Protein AF-A0A3G4VPW4-F1 (afdb_monomer)

Radius of gyration: 18.22 Å; Cα contacts (8 Å, |Δi|>4): 113; chains: 1; bounding box: 51×28×40 Å

Solvent-accessible surface area (backbone atoms only — not comparable to full-atom values): 6670 Å² total; per-residue (Å²): 135,82,84,80,70,92,67,77,70,61,70,50,72,61,88,95,45,75,46,63,55,95,48,65,48,79,45,78,44,75,52,68,92,52,56,88,54,49,76,89,76,43,52,72,68,56,45,49,49,50,54,48,48,52,51,55,51,47,52,56,47,39,75,77,48,84,62,64,71,46,74,49,67,61,69,56,64,92,58,70,41,84,65,78,55,38,49,34,37,35,42,29,62,56,76,75,73,79,79,75,79,79,84,127

Sequence (104 aa):
MLSAGNRPARHHTTGLLTHAEGTGSHEVVIEPPAHDWDLADGDDTAVQAVLRAYRARSLALRTRRPGLVLPFRNHGAAAGTSLPHPHSQIAVPHRAAPPAPAAR

pLDDT: mean 83.64, std 16.86, range [33.69, 98.25]

Mean predicted aligned error: 8.41 Å

Nearest PDB structures (foldseek):
  1hxq-assembly1_B  TM=8.791E-01  e=3.571E-04  Escherichia coli
  1guq-assembly1_B  TM=8.855E-01  e=7.653E-04  Escherichia coli
  1hxp-assembly1_A  TM=8.447E-01  e=3.514E-03  Escherichia coli
  7p8p-assembly2_B  TM=6.616E-01  e=1.588E-01  Homo sapiens
  2fhi-assembly1_A-2  TM=5.205E-01  e=7.894E-02  Homo sapiens

Foldseek 3Di:
DDDPDPDAWDWDDDPPDIDTPFDWDKDKAQADPDLQDDCVNDDPVSVVVSVVVLVVVQVVRCVVPPADKDKAFQDDVVSVDPRSGGIIMIITTRDHDPPDPPDD

Secondary structure (DSSP, 8-state):
------PPPPEEEETTEEEE---EEEEEEE--S-TT--TTT--HHHHHHHHHHHHHHHHHHHHHS-S--EEE---SGGGT----S-EEEEEEE--PPPPPPPP-

Structure (mmCIF, N/CA/C/O backbone):
data_AF-A0A3G4VPW4-F1
#
_entry.id   AF-A0A3G4VPW4-F1
#
loop_
_atom_site.group_PDB
_atom_site.id
_atom_site.type_symbol
_atom_site.label_atom_id
_atom_site.label_alt_id
_atom_site.label_comp_id
_atom_site.label_asym_id
_atom_site.label_entity_id
_atom_site.label_seq_id
_atom_site.pdbx_PDB_ins_code
_atom_site.Cartn_x
_atom_site.Cartn_y
_atom_site.Cartn_z
_atom_site.occupancy
_atom_site.B_iso_or_equiv
_atom_site.auth_seq_id
_atom_site.auth_comp_id
_atom_site.auth_asym_id
_atom_site.auth_atom_id
_atom_site.pdbx_PDB_model_num
ATOM 1 N N . MET A 1 1 ? 8.349 10.497 22.672 1.00 33.69 1 MET A N 1
ATOM 2 C CA . MET A 1 1 ? 7.978 11.252 21.457 1.00 33.69 1 MET A CA 1
ATOM 3 C C . MET A 1 1 ? 6.502 10.967 21.175 1.00 33.69 1 MET A C 1
ATOM 5 O O . MET A 1 1 ? 6.168 9.838 20.855 1.00 33.69 1 MET A O 1
ATOM 9 N N . LEU A 1 2 ? 5.650 11.943 21.515 1.00 35.47 2 LEU A N 1
ATOM 10 C CA . LEU A 1 2 ? 4.177 12.048 21.422 1.00 35.47 2 LEU A CA 1
ATOM 11 C C . LEU A 1 2 ? 3.352 10.752 21.229 1.00 35.47 2 LEU A C 1
ATOM 13 O O . LEU A 1 2 ? 3.119 10.291 20.116 1.00 35.47 2 LEU A O 1
ATOM 17 N N . SER A 1 3 ? 2.816 10.234 22.340 1.00 35.16 3 SER A N 1
ATOM 18 C CA . SER A 1 3 ? 1.689 9.296 22.343 1.00 35.16 3 SER A CA 1
ATOM 19 C C . SER A 1 3 ? 0.423 10.050 21.924 1.00 35.16 3 SER A C 1
ATOM 21 O O . SER A 1 3 ? -0.168 10.780 22.722 1.00 35.16 3 SER A O 1
ATOM 23 N N . ALA A 1 4 ? 0.017 9.918 20.660 1.00 45.34 4 ALA A N 1
ATOM 24 C CA . ALA A 1 4 ? -1.319 10.308 20.227 1.00 45.34 4 ALA A CA 1
ATOM 25 C C . ALA A 1 4 ? -2.311 9.311 20.839 1.00 45.34 4 ALA A C 1
ATOM 27 O O . ALA A 1 4 ? -2.589 8.253 20.272 1.00 45.34 4 ALA A O 1
ATOM 28 N N . GLY A 1 5 ? -2.773 9.639 22.048 1.00 41.44 5 GLY A N 1
ATOM 29 C CA . GLY A 1 5 ? -3.725 8.845 22.807 1.00 41.44 5 GLY A CA 1
ATOM 30 C C . GLY A 1 5 ? -4.925 8.446 21.954 1.00 41.44 5 GLY A C 1
ATOM 31 O O . GLY A 1 5 ? -5.449 9.237 21.167 1.00 41.44 5 GLY A O 1
ATOM 32 N N . ASN A 1 6 ? -5.343 7.197 22.124 1.00 47.81 6 ASN A N 1
ATOM 33 C CA . ASN A 1 6 ? -6.547 6.613 21.556 1.00 47.81 6 ASN A CA 1
ATOM 34 C C . ASN A 1 6 ? -7.792 7.316 22.133 1.00 47.81 6 ASN A C 1
ATOM 36 O O . ASN A 1 6 ? -8.474 6.781 23.002 1.00 47.81 6 ASN A O 1
ATOM 40 N N . ARG A 1 7 ? -8.044 8.564 21.727 1.00 49.56 7 ARG A N 1
ATOM 41 C CA . ARG A 1 7 ? -9.281 9.273 22.054 1.00 49.56 7 ARG A CA 1
ATOM 42 C C . ARG A 1 7 ? -10.387 8.704 21.161 1.00 49.56 7 ARG A C 1
ATOM 44 O O . ARG A 1 7 ? -10.175 8.643 19.948 1.00 49.56 7 ARG A O 1
ATOM 51 N N . PRO A 1 8 ? -11.533 8.283 21.723 1.00 53.78 8 PRO A N 1
ATOM 52 C CA . PRO A 1 8 ? -12.675 7.899 20.903 1.00 53.78 8 PRO A CA 1
ATOM 53 C C . PRO A 1 8 ? -13.050 9.090 20.017 1.00 53.78 8 PRO A C 1
ATOM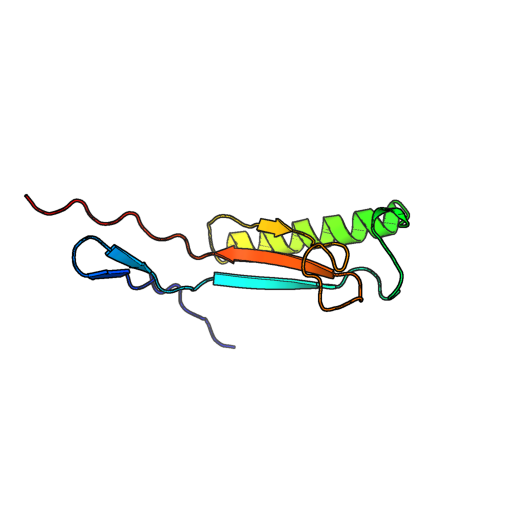 55 O O . PRO A 1 8 ? -13.050 10.225 20.510 1.00 53.78 8 PRO A O 1
ATOM 58 N N . ALA A 1 9 ? -13.305 8.854 18.723 1.00 57.56 9 ALA A N 1
ATOM 59 C CA . ALA A 1 9 ? -13.745 9.932 17.845 1.00 57.56 9 ALA A CA 1
ATOM 60 C C . ALA A 1 9 ? -14.996 10.561 18.440 1.00 57.56 9 ALA A C 1
ATOM 62 O O . ALA A 1 9 ? -15.915 9.871 18.894 1.00 57.56 9 ALA A O 1
ATOM 63 N N . ARG A 1 10 ? -15.012 11.890 18.476 1.00 62.00 10 ARG A N 1
ATOM 64 C CA . ARG A 1 10 ? -16.201 12.597 18.928 1.00 62.00 10 ARG A CA 1
ATOM 65 C C . ARG A 1 10 ? -17.261 12.456 17.851 1.00 62.00 10 ARG A C 1
ATOM 67 O O . ARG A 1 10 ? -17.028 12.769 16.684 1.00 62.00 10 ARG A O 1
ATOM 74 N N . HIS A 1 11 ? -18.414 11.960 18.266 1.00 71.94 11 HIS A N 1
ATOM 75 C CA . HIS A 1 11 ? -19.601 11.924 17.439 1.00 71.94 11 HIS A CA 1
ATOM 76 C C . HIS A 1 11 ? -20.455 13.141 17.771 1.00 71.94 11 HIS A C 1
ATOM 78 O O . HIS A 1 11 ? -20.649 13.464 18.944 1.00 71.94 11 HIS A O 1
ATOM 84 N N . HIS A 1 12 ? -20.944 13.823 16.743 1.00 75.88 12 HIS A N 1
ATOM 85 C CA . HIS A 1 12 ? -21.906 14.903 16.904 1.00 75.88 12 HIS A CA 1
ATOM 86 C C . HIS A 1 12 ? -23.116 14.607 16.033 1.00 75.88 12 HIS A C 1
ATOM 88 O O . HIS A 1 12 ? -22.983 14.456 14.819 1.00 75.88 12 HIS A O 1
ATOM 94 N N . THR A 1 13 ? -24.283 14.495 16.657 1.00 83.81 13 THR A N 1
ATOM 95 C CA . THR A 1 13 ? -25.538 14.255 15.951 1.00 83.81 13 THR A CA 1
ATOM 96 C C . THR A 1 13 ? -26.325 15.556 15.889 1.00 83.81 13 THR A C 1
ATOM 98 O O . THR A 1 13 ? -26.600 16.168 16.919 1.00 83.81 13 THR A O 1
ATOM 101 N N . THR A 1 14 ? -26.695 15.970 14.680 1.00 85.81 14 THR A N 1
ATOM 102 C CA . THR A 1 14 ? -27.539 17.138 14.421 1.00 85.81 14 THR A CA 1
ATOM 103 C C . THR A 1 14 ? -28.780 16.664 13.670 1.00 85.81 14 THR A C 1
ATOM 105 O O . THR A 1 14 ? -28.724 16.341 12.483 1.00 85.81 14 THR A O 1
ATOM 108 N N . GLY A 1 15 ? -29.912 16.566 14.374 1.00 87.19 15 GLY A N 1
ATOM 109 C CA . GLY A 1 15 ? -31.132 15.970 13.826 1.00 87.19 15 GLY A CA 1
ATOM 110 C C . GLY A 1 15 ? -30.923 14.497 13.454 1.00 87.19 15 GLY A C 1
ATOM 111 O O . GLY A 1 15 ? -30.586 13.685 14.311 1.00 87.19 15 GLY A O 1
ATOM 112 N N . LEU A 1 16 ? -31.111 14.161 12.174 1.00 89.31 16 LEU A N 1
ATOM 113 C CA . LEU A 1 16 ? -30.943 12.801 11.636 1.00 89.31 16 LEU A CA 1
ATOM 114 C C . LEU A 1 16 ? -29.506 12.482 11.185 1.00 89.31 16 LEU A C 1
ATOM 116 O O . LEU A 1 16 ? -29.224 11.355 10.781 1.00 89.31 16 LEU A O 1
ATOM 120 N N . LEU A 1 17 ? -28.596 13.459 11.217 1.00 85.88 17 LEU A N 1
ATOM 121 C CA . LEU A 1 17 ? -27.236 13.312 10.702 1.00 85.88 17 LEU A CA 1
ATOM 122 C C . LEU A 1 17 ? -26.260 13.078 11.850 1.00 85.88 17 LEU A C 1
ATOM 124 O O . LEU A 1 17 ? -26.215 13.863 12.794 1.00 85.88 17 LEU A O 1
ATOM 128 N N . THR A 1 18 ? -25.456 12.018 11.759 1.00 82.12 18 THR A N 1
ATOM 129 C CA . THR A 1 18 ? -24.360 11.753 12.700 1.00 82.12 18 THR A CA 1
ATOM 130 C C . THR A 1 18 ? -23.027 12.003 12.015 1.00 82.12 18 THR A C 1
ATOM 132 O O . THR A 1 18 ? -22.690 11.355 11.027 1.00 82.12 18 THR A O 1
ATOM 135 N N . HIS A 1 19 ? -22.254 12.921 12.578 1.00 79.69 19 HIS A N 1
ATOM 136 C CA . HIS A 1 19 ? -20.893 13.226 12.169 1.00 79.69 19 HIS A CA 1
ATOM 137 C C . HIS A 1 19 ? -19.905 12.490 13.067 1.00 79.69 19 HIS A C 1
ATOM 139 O O . HIS A 1 19 ? -20.148 12.298 14.260 1.00 79.69 19 HIS A O 1
ATOM 145 N N . ALA A 1 20 ? -18.771 12.103 12.497 1.00 81.19 20 ALA A N 1
ATOM 146 C CA . ALA A 1 20 ? -17.622 11.592 13.227 1.00 81.19 20 ALA A CA 1
ATOM 147 C C . ALA A 1 20 ? -16.389 12.396 12.817 1.00 81.19 20 ALA A C 1
ATOM 149 O O . ALA A 1 20 ? -16.270 12.809 11.662 1.00 81.19 20 ALA A O 1
ATOM 150 N N . GLU A 1 21 ? -15.465 12.609 13.750 1.00 80.50 21 GLU A N 1
ATOM 151 C CA . GLU A 1 21 ? -14.166 13.187 13.410 1.00 80.50 21 GLU A CA 1
ATOM 152 C C . GLU A 1 21 ? -13.442 12.294 12.386 1.00 80.50 21 GLU A C 1
ATOM 154 O O . GLU A 1 21 ? -13.276 11.089 12.601 1.00 80.50 21 GLU A O 1
ATOM 159 N N . GLY A 1 22 ? -12.975 12.892 11.285 1.00 80.50 22 GLY A N 1
ATOM 160 C CA . GLY A 1 22 ? -12.193 12.232 10.234 1.00 80.50 22 GLY A CA 1
ATOM 161 C C . GLY A 1 22 ? -10.766 11.922 10.681 1.00 80.50 22 GLY A C 1
ATOM 162 O O . GLY A 1 22 ? -9.806 12.451 10.131 1.00 80.50 22 GLY A O 1
ATOM 163 N N . THR A 1 23 ? -10.618 11.111 11.726 1.00 85.69 23 THR A N 1
ATOM 164 C CA . THR A 1 23 ? -9.313 10.674 12.231 1.00 85.69 23 THR A CA 1
ATOM 165 C C . THR A 1 23 ? -8.919 9.329 11.627 1.00 85.69 23 THR A C 1
ATOM 167 O O . THR A 1 23 ? -9.752 8.579 11.121 1.00 85.69 23 THR A O 1
ATOM 170 N N . GLY A 1 24 ? -7.631 9.004 11.671 1.00 88.69 24 GLY A N 1
ATOM 171 C CA . GLY A 1 24 ? -7.117 7.772 11.089 1.00 88.69 24 GLY A CA 1
ATOM 172 C C . GLY A 1 24 ? -5.600 7.770 11.009 1.00 88.69 24 GLY A C 1
ATOM 173 O O . GLY A 1 24 ? -4.922 8.564 11.663 1.00 88.69 24 GLY A O 1
ATOM 174 N N . SER A 1 25 ? -5.056 6.860 10.216 1.00 91.69 25 SER A N 1
ATOM 175 C CA . SER A 1 25 ? -3.646 6.859 9.833 1.00 91.69 25 SER A CA 1
ATOM 176 C C . SER A 1 25 ? -3.534 6.680 8.329 1.00 91.69 25 SER A C 1
ATOM 178 O O . SER A 1 25 ? -4.257 5.874 7.750 1.00 91.69 25 SER A O 1
ATOM 180 N N . HIS A 1 26 ? -2.640 7.448 7.717 1.00 93.75 26 HIS A N 1
ATOM 181 C CA . HIS A 1 26 ? -2.358 7.404 6.290 1.00 93.75 26 HIS A CA 1
ATOM 182 C C . HIS A 1 26 ? -0.849 7.282 6.122 1.00 93.75 26 HIS A C 1
ATOM 184 O O . HIS A 1 26 ? -0.099 8.094 6.665 1.00 93.75 26 HIS A O 1
ATOM 190 N N . GLU A 1 27 ? -0.409 6.255 5.407 1.00 96.25 27 GLU A N 1
ATOM 191 C CA . GLU A 1 27 ? 0.995 6.050 5.064 1.00 96.25 27 GLU A CA 1
ATOM 192 C C . GLU A 1 27 ? 1.149 5.999 3.546 1.00 96.25 27 GLU A C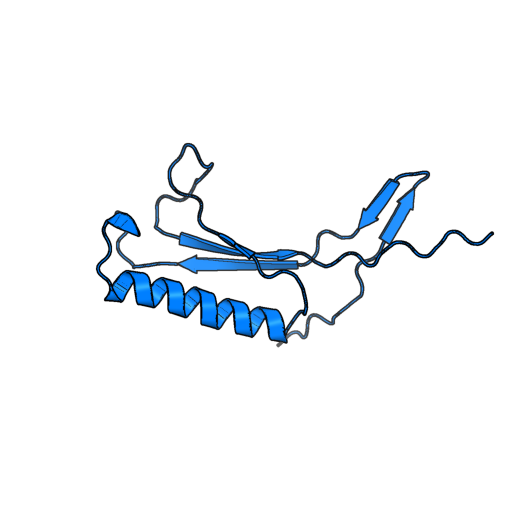 1
ATOM 194 O O . GLU A 1 27 ? 0.307 5.430 2.852 1.00 96.25 27 GLU A O 1
ATOM 199 N N . VAL A 1 28 ? 2.242 6.571 3.045 1.00 96.94 28 VAL A N 1
ATOM 200 C CA . VAL A 1 28 ? 2.699 6.385 1.666 1.00 96.94 28 VAL A CA 1
ATOM 201 C C . VAL A 1 28 ? 3.838 5.375 1.697 1.00 96.94 28 VAL A C 1
ATOM 203 O O . VAL A 1 28 ? 4.7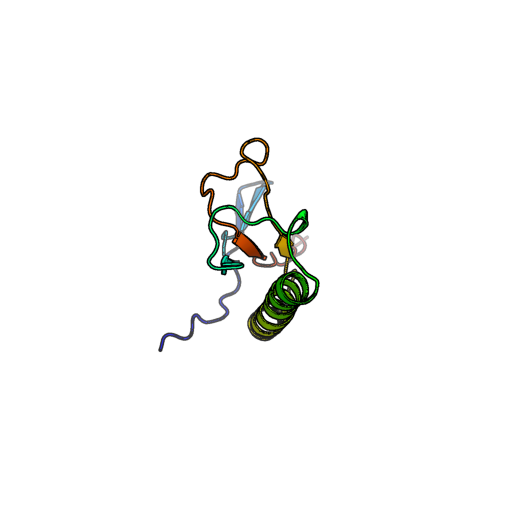93 5.528 2.460 1.00 96.94 28 VAL A O 1
ATOM 206 N N . VAL A 1 29 ? 3.724 4.334 0.882 1.00 96.94 29 VAL A N 1
ATOM 207 C CA . VAL A 1 29 ? 4.782 3.3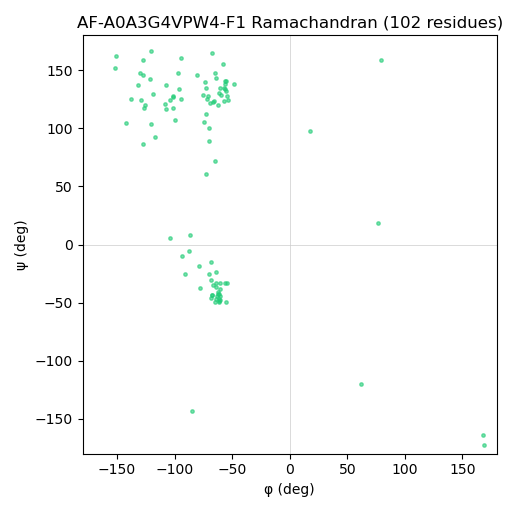58 0.639 1.00 96.94 29 VAL A CA 1
ATOM 208 C C . VAL A 1 29 ? 5.437 3.744 -0.676 1.00 96.94 29 VAL A C 1
ATOM 210 O O . VAL A 1 29 ? 4.836 3.581 -1.735 1.00 96.94 29 VAL A O 1
ATOM 213 N N . ILE A 1 30 ? 6.649 4.283 -0.589 1.00 95.69 30 ILE A N 1
ATOM 214 C CA . ILE A 1 30 ? 7.497 4.501 -1.760 1.00 95.69 30 ILE A CA 1
ATOM 215 C C . ILE A 1 30 ? 7.977 3.130 -2.238 1.00 95.69 30 ILE A C 1
ATOM 217 O O . ILE A 1 30 ? 8.436 2.322 -1.426 1.00 95.69 30 ILE A O 1
ATOM 221 N N . GLU A 1 31 ? 7.783 2.848 -3.523 1.00 95.25 31 GLU A N 1
ATOM 222 C CA . GLU A 1 31 ? 8.127 1.569 -4.149 1.00 95.25 31 GLU A CA 1
ATOM 223 C C . GLU A 1 31 ? 9.628 1.618 -4.565 1.00 95.25 31 GLU A C 1
ATOM 225 O O . GLU A 1 31 ? 10.439 2.145 -3.792 1.00 95.25 31 GLU A O 1
ATOM 230 N N . PRO A 1 32 ? 10.090 1.051 -5.696 1.00 93.88 32 PRO A N 1
ATOM 231 C CA . PRO A 1 32 ? 11.468 1.235 -6.146 1.00 93.88 32 PRO A CA 1
ATOM 232 C C . PRO A 1 32 ? 11.879 2.701 -6.376 1.00 93.88 32 PRO A C 1
ATOM 234 O O . PRO A 1 32 ? 11.049 3.539 -6.714 1.00 93.88 32 PRO A O 1
ATOM 237 N N . PRO A 1 33 ? 13.189 3.015 -6.291 1.00 93.94 33 PRO A N 1
ATOM 238 C CA . PRO A 1 33 ? 13.711 4.358 -6.572 1.00 93.94 33 PRO A CA 1
ATOM 239 C C . PRO A 1 33 ? 13.612 4.770 -8.054 1.00 93.94 33 PRO A C 1
ATOM 241 O O . PRO A 1 33 ? 13.777 5.949 -8.379 1.00 93.94 33 PRO A O 1
ATOM 244 N N . ALA A 1 34 ? 13.370 3.817 -8.957 1.00 94.81 34 ALA A N 1
ATOM 245 C CA . ALA A 1 34 ? 13.150 4.075 -10.375 1.00 94.81 34 ALA A CA 1
ATOM 246 C C . ALA A 1 34 ? 11.800 4.784 -10.577 1.00 94.81 34 ALA A C 1
A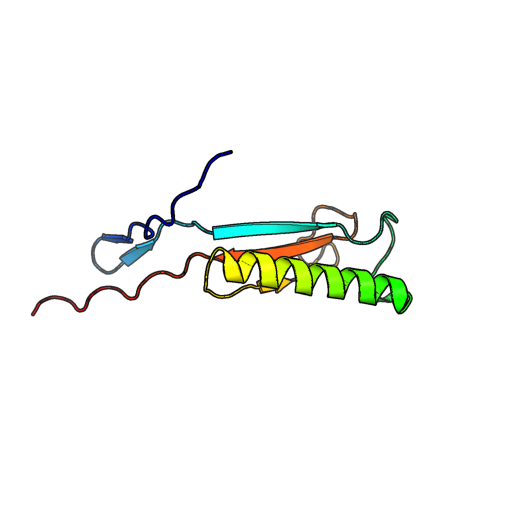TOM 248 O O . ALA A 1 34 ? 10.759 4.291 -10.154 1.00 94.81 34 ALA A O 1
ATOM 249 N N . HIS A 1 35 ? 11.826 5.970 -11.188 1.00 93.62 35 HIS A N 1
ATOM 250 C CA . HIS A 1 35 ? 10.653 6.850 -11.292 1.00 93.62 35 HIS A CA 1
ATOM 251 C C . HIS A 1 35 ? 9.669 6.436 -12.392 1.00 93.62 35 HIS A C 1
ATOM 253 O O . HIS A 1 35 ? 8.530 6.888 -12.391 1.00 93.62 35 HIS A O 1
ATOM 259 N N . ASP A 1 36 ? 10.131 5.623 -13.332 1.00 91.25 36 ASP A N 1
ATOM 260 C CA . ASP A 1 36 ? 9.428 5.117 -14.509 1.00 91.25 36 ASP A CA 1
ATOM 261 C C . ASP A 1 36 ? 8.991 3.654 -14.353 1.00 91.25 36 ASP A C 1
ATOM 263 O O . ASP A 1 36 ? 8.481 3.055 -15.293 1.00 91.25 36 ASP A O 1
ATOM 267 N N . TRP A 1 37 ? 9.189 3.078 -13.170 1.00 93.94 37 TRP A N 1
ATOM 268 C CA . TRP A 1 37 ? 8.893 1.680 -12.901 1.00 93.94 37 TRP A CA 1
ATOM 269 C C . TRP A 1 37 ? 7.407 1.431 -12.628 1.00 93.94 37 TRP A C 1
ATOM 271 O O . TRP A 1 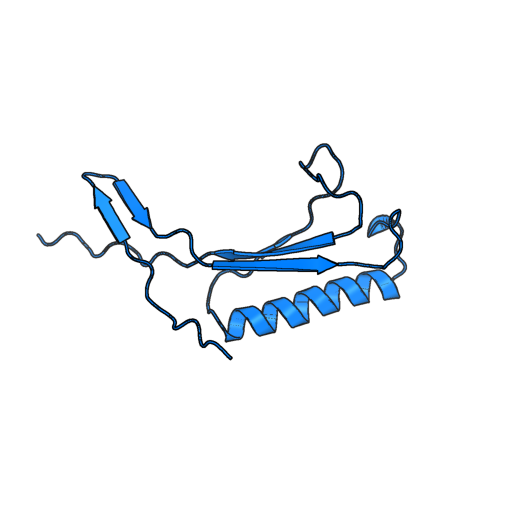37 ? 6.742 2.226 -11.965 1.00 93.94 37 TRP A O 1
ATOM 281 N N . ASP A 1 38 ? 6.896 0.274 -13.041 1.00 93.12 38 ASP A N 1
ATOM 282 C CA . ASP A 1 38 ? 5.582 -0.208 -12.629 1.00 93.12 38 ASP A CA 1
ATOM 283 C C . ASP A 1 38 ? 5.632 -1.633 -12.064 1.00 93.12 38 ASP A C 1
ATOM 285 O O . ASP A 1 38 ? 6.529 -2.415 -12.367 1.00 93.12 38 ASP A O 1
ATOM 289 N N . LEU A 1 39 ? 4.621 -2.005 -11.268 1.00 93.12 39 LEU A N 1
ATOM 290 C CA . LEU A 1 39 ? 4.481 -3.367 -10.741 1.00 93.12 39 LEU A CA 1
ATOM 291 C C . LEU A 1 39 ? 4.447 -4.417 -11.856 1.00 93.12 39 LEU A C 1
ATOM 293 O O . LEU A 1 39 ? 4.927 -5.525 -11.643 1.00 93.12 39 LEU A O 1
ATOM 297 N N . ALA A 1 40 ? 3.876 -4.076 -13.016 1.00 92.81 40 ALA A N 1
ATOM 298 C CA . ALA A 1 40 ? 3.821 -4.961 -14.174 1.00 92.81 40 ALA A CA 1
ATOM 299 C C . ALA A 1 40 ? 5.194 -5.176 -14.838 1.00 92.81 40 ALA A C 1
ATOM 301 O O . ALA A 1 40 ? 5.408 -6.222 -15.446 1.00 92.81 40 ALA A O 1
ATOM 302 N N . ASP A 1 41 ? 6.116 -4.221 -14.686 1.00 90.88 41 ASP A N 1
ATOM 303 C CA . ASP A 1 41 ? 7.477 -4.270 -15.236 1.00 90.88 41 ASP A CA 1
ATOM 304 C C . ASP A 1 41 ? 8.496 -4.836 -14.230 1.00 90.88 41 ASP A C 1
ATOM 306 O O . ASP A 1 41 ? 9.660 -5.075 -14.558 1.00 90.88 41 ASP A O 1
ATOM 310 N N . GLY A 1 42 ? 8.083 -5.014 -12.973 1.00 91.06 42 GLY A N 1
ATOM 311 C CA . GLY A 1 42 ? 8.925 -5.494 -11.888 1.00 91.06 42 GLY A CA 1
ATOM 312 C C . GLY A 1 42 ? 9.245 -6.977 -11.959 1.00 91.06 42 GLY A C 1
ATOM 313 O O . GLY A 1 42 ? 8.371 -7.805 -12.198 1.00 91.06 42 GLY A O 1
ATOM 314 N N . ASP A 1 43 ? 10.493 -7.320 -11.640 1.00 95.44 43 ASP A N 1
ATOM 315 C CA . ASP A 1 43 ? 10.835 -8.702 -11.333 1.00 95.44 43 ASP A CA 1
ATOM 316 C C . ASP A 1 43 ? 10.179 -9.164 -10.018 1.00 95.44 43 ASP A C 1
ATOM 318 O O . ASP A 1 43 ? 9.722 -8.368 -9.184 1.00 95.44 43 ASP A O 1
ATOM 322 N N . ASP A 1 44 ? 10.168 -10.480 -9.806 1.00 97.06 44 ASP A N 1
ATOM 323 C CA . ASP A 1 44 ? 9.592 -11.082 -8.603 1.00 97.06 44 ASP A CA 1
ATOM 324 C C . ASP A 1 44 ? 10.197 -10.501 -7.318 1.00 97.06 44 ASP A C 1
ATOM 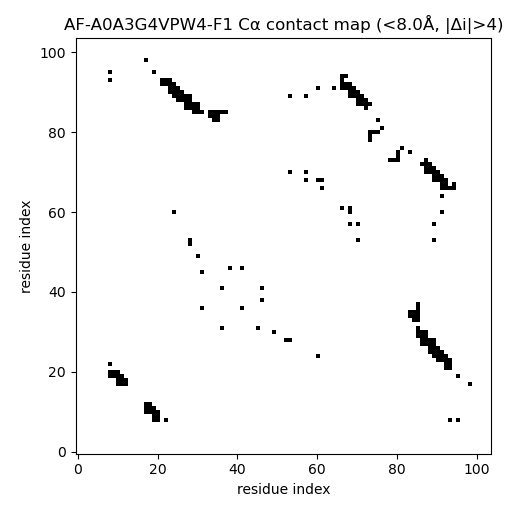326 O O . ASP A 1 44 ? 9.503 -10.360 -6.312 1.00 97.06 44 ASP A O 1
ATOM 330 N N . THR A 1 45 ? 11.478 -10.124 -7.331 1.00 96.44 45 THR A N 1
ATOM 331 C CA . THR A 1 45 ? 12.170 -9.591 -6.151 1.00 96.44 45 THR A CA 1
ATOM 332 C C . THR A 1 45 ? 11.630 -8.215 -5.769 1.00 96.44 45 THR A C 1
ATOM 334 O O . THR A 1 45 ? 11.341 -7.973 -4.588 1.00 96.44 45 THR A O 1
ATOM 337 N N . ALA A 1 46 ? 11.464 -7.329 -6.750 1.00 95.00 46 ALA A N 1
ATOM 338 C CA . ALA A 1 46 ? 10.934 -5.984 -6.590 1.00 95.00 46 ALA A CA 1
ATOM 339 C C . ALA A 1 46 ? 9.469 -6.024 -6.144 1.00 95.00 46 ALA A C 1
ATOM 341 O O . ALA A 1 46 ? 9.116 -5.419 -5.126 1.00 95.00 46 ALA A O 1
ATOM 342 N N . VAL A 1 47 ? 8.629 -6.814 -6.821 1.00 96.50 47 VAL A N 1
ATOM 343 C CA . VAL A 1 47 ? 7.215 -6.979 -6.446 1.00 96.50 47 VAL A CA 1
ATOM 344 C C . VAL A 1 47 ? 7.103 -7.560 -5.034 1.00 96.50 47 VAL A C 1
ATOM 346 O O . VAL A 1 47 ? 6.355 -7.055 -4.190 1.00 96.50 47 VAL A O 1
ATOM 349 N N . GLN A 1 48 ? 7.906 -8.574 -4.709 1.00 97.88 48 GLN A N 1
ATOM 350 C CA . GLN A 1 48 ? 7.922 -9.168 -3.375 1.00 97.88 48 GLN A CA 1
ATOM 351 C C . GLN A 1 48 ? 8.400 -8.175 -2.305 1.00 97.88 48 GLN A C 1
ATOM 353 O O . GLN A 1 48 ? 7.927 -8.232 -1.167 1.00 97.88 48 GLN A O 1
ATOM 358 N N . ALA A 1 49 ? 9.314 -7.252 -2.622 1.00 97.00 49 ALA A N 1
ATOM 359 C CA . ALA A 1 49 ? 9.715 -6.183 -1.708 1.00 97.00 49 ALA A CA 1
ATOM 360 C C . ALA A 1 49 ? 8.543 -5.240 -1.385 1.00 97.00 49 ALA A C 1
ATOM 362 O O . ALA A 1 49 ? 8.301 -4.971 -0.204 1.00 97.00 49 ALA A O 1
ATOM 363 N N . VAL A 1 50 ? 7.759 -4.835 -2.390 1.00 97.06 50 VAL A N 1
ATOM 364 C CA . VAL A 1 50 ? 6.549 -4.015 -2.201 1.00 97.06 50 VAL A CA 1
ATOM 365 C C . VAL A 1 50 ? 5.516 -4.751 -1.339 1.00 97.06 50 VAL A C 1
ATOM 367 O O . VAL A 1 50 ? 5.048 -4.221 -0.329 1.00 97.06 50 VAL A O 1
ATOM 370 N N . LEU A 1 51 ? 5.225 -6.019 -1.646 1.00 97.38 51 LEU A N 1
ATOM 371 C CA . LEU A 1 51 ? 4.272 -6.823 -0.869 1.00 97.38 51 LEU A CA 1
ATOM 372 C C . LEU A 1 51 ? 4.742 -7.066 0.577 1.00 97.38 51 LEU A C 1
ATOM 374 O O . LEU A 1 51 ? 3.938 -7.048 1.517 1.00 97.38 51 LEU A O 1
ATOM 378 N N . ARG A 1 52 ? 6.052 -7.251 0.794 1.00 98.25 52 ARG A N 1
ATOM 379 C CA . ARG A 1 52 ? 6.638 -7.318 2.142 1.00 98.25 52 ARG A CA 1
ATOM 380 C C . ARG A 1 52 ? 6.449 -6.008 2.897 1.00 98.25 52 ARG A C 1
ATOM 382 O O . ARG A 1 52 ? 6.082 -6.056 4.074 1.00 98.25 52 ARG A O 1
ATOM 389 N N . ALA A 1 53 ? 6.653 -4.868 2.238 1.00 97.94 53 ALA A N 1
ATOM 390 C CA . ALA A 1 53 ? 6.406 -3.559 2.829 1.00 97.94 53 ALA A CA 1
ATOM 391 C C . ALA A 1 53 ? 4.931 -3.415 3.232 1.00 97.94 53 ALA A C 1
ATOM 393 O O . ALA A 1 53 ? 4.655 -3.095 4.391 1.00 97.94 53 ALA A O 1
ATOM 394 N N . TYR A 1 54 ? 3.983 -3.769 2.355 1.00 97.69 54 TYR A N 1
ATOM 395 C CA . TYR A 1 54 ? 2.553 -3.757 2.690 1.00 97.69 54 TYR A CA 1
ATOM 396 C C . TYR A 1 54 ? 2.247 -4.597 3.922 1.00 97.69 54 TYR A C 1
ATOM 398 O O . TYR A 1 54 ? 1.584 -4.116 4.841 1.00 97.69 54 TYR A O 1
ATOM 406 N N . ARG A 1 55 ? 2.742 -5.839 3.976 1.00 97.56 55 ARG A N 1
ATOM 407 C CA . ARG A 1 55 ? 2.512 -6.735 5.114 1.00 97.56 55 ARG A CA 1
ATOM 408 C C . ARG A 1 55 ? 3.084 -6.150 6.401 1.00 97.56 55 ARG A C 1
ATOM 410 O O . ARG A 1 55 ? 2.379 -6.098 7.408 1.00 97.56 55 ARG A O 1
ATOM 417 N N . ALA A 1 56 ? 4.340 -5.707 6.378 1.00 97.81 56 ALA A N 1
ATOM 418 C CA . ALA A 1 56 ? 5.015 -5.164 7.553 1.00 97.81 56 ALA A CA 1
ATOM 419 C C . ALA A 1 56 ? 4.300 -3.916 8.088 1.00 97.81 56 ALA A C 1
ATOM 421 O O . ALA A 1 56 ? 4.016 -3.829 9.287 1.00 97.81 56 ALA A O 1
ATOM 422 N N . ARG A 1 57 ? 3.945 -2.981 7.200 1.00 97.19 57 ARG A N 1
ATOM 423 C CA . ARG A 1 57 ? 3.222 -1.761 7.574 1.00 97.19 57 ARG A CA 1
ATOM 424 C C . ARG A 1 57 ? 1.809 -2.055 8.049 1.00 97.19 57 ARG A C 1
ATOM 426 O O . ARG A 1 57 ? 1.411 -1.553 9.098 1.00 97.19 57 ARG A O 1
ATOM 433 N N . SER A 1 58 ? 1.088 -2.937 7.361 1.00 95.75 58 SER A N 1
ATOM 434 C CA . SER A 1 58 ? -0.276 -3.305 7.744 1.00 95.75 58 SER A CA 1
ATOM 435 C C . SER A 1 58 ? -0.330 -3.958 9.124 1.00 95.75 58 SER A C 1
ATOM 437 O O . SER A 1 58 ? -1.202 -3.633 9.927 1.00 95.75 58 SER A O 1
ATOM 439 N N . LEU A 1 59 ? 0.628 -4.837 9.441 1.00 95.44 59 LEU A N 1
ATOM 440 C CA . LEU A 1 59 ? 0.750 -5.439 10.770 1.00 95.44 59 LEU A CA 1
ATOM 441 C C . LEU A 1 59 ? 1.053 -4.386 11.842 1.00 95.44 59 LEU A C 1
ATOM 443 O O . LEU A 1 59 ? 0.386 -4.365 12.874 1.00 95.44 59 LEU A O 1
ATOM 447 N N . ALA A 1 60 ? 2.012 -3.492 11.588 1.00 95.06 60 ALA A N 1
ATOM 448 C CA . ALA A 1 60 ? 2.371 -2.432 12.528 1.00 95.06 60 ALA A CA 1
ATOM 449 C C . ALA A 1 60 ? 1.195 -1.479 12.809 1.00 95.06 60 ALA A C 1
ATOM 451 O O . ALA A 1 60 ? 0.949 -1.114 13.960 1.00 95.06 60 ALA A O 1
ATOM 452 N N . LEU A 1 61 ? 0.447 -1.103 11.770 1.00 93.44 61 LEU A N 1
ATOM 453 C CA . LEU A 1 61 ? -0.732 -0.248 11.879 1.00 93.44 61 LEU A CA 1
ATOM 454 C C . LEU A 1 61 ? -1.874 -0.941 12.625 1.00 93.44 61 LEU A C 1
ATOM 456 O O . LEU A 1 61 ? -2.455 -0.344 13.529 1.00 93.44 61 LEU A O 1
ATOM 460 N N . ARG A 1 62 ? -2.136 -2.218 12.321 1.00 90.69 62 ARG A N 1
ATOM 461 C CA . ARG A 1 62 ? -3.174 -3.010 12.992 1.00 90.69 62 ARG A CA 1
ATOM 462 C C . ARG A 1 62 ? -2.931 -3.144 14.495 1.00 90.69 62 ARG A C 1
ATOM 464 O O . ARG A 1 62 ? -3.882 -3.073 15.265 1.00 90.69 62 ARG A O 1
ATOM 471 N N . THR A 1 63 ? -1.674 -3.299 14.919 1.00 88.69 63 THR A N 1
ATOM 472 C CA . THR A 1 63 ? -1.312 -3.350 16.348 1.00 88.69 63 THR A CA 1
ATOM 473 C C . THR A 1 63 ? -1.559 -2.016 17.053 1.00 88.69 63 THR A C 1
ATOM 475 O O . THR A 1 63 ? -1.940 -1.998 18.218 1.00 88.69 63 THR A O 1
ATOM 478 N N . ARG A 1 64 ? -1.361 -0.888 16.360 1.00 85.88 64 ARG A N 1
ATOM 479 C CA . ARG A 1 64 ? -1.590 0.453 16.924 1.00 85.88 64 ARG A CA 1
ATOM 480 C C . ARG A 1 64 ? -3.068 0.825 16.970 1.00 85.88 64 ARG A C 1
ATOM 482 O O . ARG A 1 64 ? -3.486 1.510 17.900 1.00 85.88 64 ARG A O 1
ATOM 489 N N . ARG A 1 65 ? -3.840 0.432 15.952 1.00 79.50 65 ARG A N 1
ATOM 490 C CA . ARG A 1 65 ? -5.274 0.715 15.832 1.00 79.50 65 ARG A CA 1
ATOM 491 C C . ARG A 1 65 ? -6.009 -0.484 15.220 1.00 79.50 65 ARG A C 1
ATOM 493 O O . ARG A 1 65 ? -5.924 -0.684 14.008 1.00 79.50 65 ARG A O 1
ATOM 500 N N . PRO A 1 66 ? -6.752 -1.267 16.021 1.00 73.56 66 PRO A N 1
ATOM 501 C CA . PRO A 1 66 ? -7.575 -2.345 15.488 1.00 73.56 66 PRO A CA 1
ATOM 502 C C . PRO A 1 66 ? -8.709 -1.764 14.630 1.00 73.56 66 PRO A C 1
ATOM 504 O O . PRO A 1 66 ? -9.489 -0.929 15.084 1.00 73.56 66 PRO A O 1
ATOM 507 N N . GLY A 1 67 ? -8.793 -2.198 13.374 1.00 82.69 67 GLY A N 1
ATOM 508 C CA . GLY A 1 67 ? -9.732 -1.668 12.387 1.00 82.69 67 GLY A CA 1
ATOM 509 C C . GLY A 1 67 ? -9.419 -2.166 10.978 1.00 82.69 67 GLY A C 1
ATOM 510 O O . GLY A 1 67 ? -8.562 -3.034 10.795 1.00 82.69 67 GLY A O 1
ATOM 511 N N . LEU A 1 68 ? -10.124 -1.618 9.986 1.00 90.50 68 LEU A N 1
ATOM 512 C CA . LEU A 1 68 ? -9.824 -1.863 8.577 1.00 90.50 68 LEU A CA 1
ATOM 513 C C . LEU A 1 68 ? -8.464 -1.240 8.241 1.00 90.50 68 LEU A C 1
ATOM 515 O O . LEU A 1 68 ? -8.276 -0.038 8.410 1.00 90.50 68 LEU A O 1
ATOM 519 N N . VAL A 1 69 ? -7.537 -2.059 7.752 1.00 94.94 69 VAL A N 1
ATOM 520 C CA . VAL A 1 69 ? -6.280 -1.601 7.156 1.00 94.94 69 VAL A CA 1
ATOM 521 C C . VAL A 1 69 ? -6.390 -1.815 5.657 1.00 94.94 69 VAL A C 1
ATOM 523 O O . VAL A 1 69 ? -6.544 -2.953 5.216 1.00 94.94 69 VAL A O 1
ATOM 526 N N . LEU A 1 70 ? -6.344 -0.727 4.894 1.00 95.88 70 LEU A N 1
ATOM 527 C CA . LEU A 1 70 ? -6.590 -0.728 3.460 1.00 95.88 70 LEU A CA 1
ATOM 528 C C . LEU A 1 70 ? -5.327 -0.288 2.708 1.00 95.88 70 LEU A C 1
ATOM 530 O O . LEU A 1 70 ? -5.119 0.915 2.536 1.00 95.88 70 LEU A O 1
ATOM 534 N N . PRO A 1 71 ? -4.462 -1.226 2.288 1.00 97.06 71 PRO A N 1
ATOM 535 C CA . PRO A 1 71 ? -3.447 -0.950 1.283 1.00 97.06 71 PRO A CA 1
ATOM 536 C C . PRO A 1 71 ? -4.102 -0.822 -0.100 1.00 97.06 71 PRO A C 1
ATOM 538 O O . PRO A 1 71 ? -4.938 -1.645 -0.471 1.00 97.06 71 PRO A O 1
ATOM 541 N N . PHE A 1 72 ? -3.724 0.198 -0.864 1.00 96.38 72 PHE A N 1
ATOM 542 C CA . PHE A 1 72 ? -4.182 0.418 -2.234 1.00 96.38 72 PHE A CA 1
ATOM 543 C C . PHE A 1 72 ? -3.125 1.164 -3.052 1.00 96.38 72 PHE A C 1
ATOM 545 O O . PHE A 1 72 ? -2.220 1.798 -2.507 1.00 96.38 72 PHE A O 1
ATOM 552 N N . ARG A 1 73 ? -3.251 1.095 -4.376 1.00 94.88 73 ARG A N 1
ATOM 553 C CA . ARG A 1 73 ? -2.369 1.767 -5.328 1.00 94.88 73 ARG A CA 1
ATOM 554 C C . ARG A 1 73 ? -3.216 2.368 -6.438 1.00 94.88 73 ARG A C 1
ATOM 556 O O . ARG A 1 73 ? -3.990 1.651 -7.068 1.00 94.88 73 ARG A O 1
ATOM 563 N N . ASN A 1 74 ? -3.059 3.665 -6.671 1.00 93.81 74 ASN A N 1
ATOM 564 C CA . ASN A 1 74 ? -3.650 4.333 -7.824 1.00 93.81 74 ASN A CA 1
ATOM 565 C C . ASN A 1 74 ? -2.600 4.363 -8.933 1.00 93.81 74 ASN A C 1
ATOM 567 O O . ASN A 1 74 ? -1.491 4.848 -8.712 1.00 93.81 74 ASN A O 1
ATOM 571 N N . HIS A 1 75 ? -2.939 3.854 -10.113 1.00 90.44 75 HIS A N 1
ATOM 572 C CA . HIS A 1 75 ? -2.014 3.792 -11.240 1.00 90.44 75 HIS A CA 1
ATOM 573 C C . HIS A 1 75 ? -2.548 4.601 -12.428 1.00 90.44 75 HIS A C 1
ATOM 575 O O . HIS A 1 75 ? -3.692 4.430 -12.848 1.00 90.44 75 HIS A O 1
ATOM 581 N N . GLY A 1 76 ? -1.691 5.468 -12.972 1.00 86.00 76 GLY A N 1
ATOM 582 C CA . GLY A 1 76 ? -1.998 6.329 -14.111 1.00 86.00 76 GLY A CA 1
ATOM 583 C C . GLY A 1 76 ? -2.818 7.580 -13.767 1.00 86.00 76 GLY A C 1
ATOM 584 O O . GLY A 1 76 ? -3.532 7.653 -12.766 1.00 86.00 76 GLY A O 1
ATOM 585 N N . ALA A 1 77 ? -2.738 8.586 -14.642 1.00 85.19 77 ALA A N 1
ATOM 586 C CA . ALA A 1 77 ? -3.417 9.872 -14.453 1.00 85.19 77 ALA A CA 1
ATOM 587 C C . ALA A 1 77 ? -4.949 9.733 -14.369 1.00 85.19 77 ALA A C 1
ATOM 589 O O . ALA A 1 77 ? -5.600 10.452 -13.612 1.00 85.19 77 ALA A O 1
ATOM 590 N N . ALA A 1 78 ? -5.524 8.768 -15.097 1.00 89.38 78 ALA A N 1
ATOM 591 C CA . ALA A 1 78 ? -6.961 8.493 -15.080 1.00 89.38 78 ALA A CA 1
ATOM 592 C C . ALA A 1 78 ? -7.474 8.023 -13.704 1.00 89.38 78 ALA A C 1
ATOM 594 O O . ALA A 1 78 ? -8.645 8.219 -13.395 1.00 89.38 78 ALA A O 1
ATOM 595 N N . ALA A 1 79 ? -6.603 7.458 -12.859 1.00 88.25 79 ALA A N 1
ATOM 596 C CA . ALA A 1 79 ? -6.927 7.067 -11.486 1.00 88.25 79 ALA A CA 1
ATOM 597 C C . ALA A 1 79 ? -6.745 8.214 -10.469 1.00 88.25 79 ALA A C 1
ATOM 599 O O . ALA A 1 79 ? -6.808 7.985 -9.261 1.00 88.25 79 ALA A O 1
ATOM 600 N N . GLY A 1 80 ? -6.493 9.444 -10.935 1.00 84.25 80 GLY A N 1
ATOM 601 C CA . GLY A 1 80 ? -6.258 10.604 -10.073 1.00 84.25 80 GLY A CA 1
ATOM 602 C C . GLY A 1 80 ? -4.860 10.645 -9.448 1.00 84.25 80 GLY A C 1
ATOM 603 O O . GLY A 1 80 ? -4.651 11.354 -8.463 1.00 84.25 80 GLY A O 1
ATOM 604 N N . THR A 1 81 ? -3.896 9.896 -9.991 1.00 83.38 81 THR A N 1
ATOM 605 C CA . THR A 1 81 ? -2.501 9.931 -9.537 1.00 83.38 81 THR A CA 1
ATOM 606 C C . THR A 1 81 ? -1.834 11.236 -9.976 1.00 83.38 81 THR A C 1
ATOM 608 O O . THR A 1 81 ? -1.624 11.464 -11.165 1.00 83.38 81 THR A O 1
ATOM 611 N N . SER A 1 82 ? -1.494 12.100 -9.016 1.00 83.12 82 SER A N 1
ATOM 612 C CA . SER A 1 82 ? -0.819 13.385 -9.262 1.00 83.12 82 SER A CA 1
ATOM 613 C C . SER A 1 82 ? 0.710 13.298 -9.218 1.00 83.12 82 SER A C 1
ATOM 615 O O . SER A 1 82 ? 1.389 14.115 -9.837 1.00 83.12 82 SER A O 1
ATOM 617 N N . LEU A 1 83 ? 1.255 12.319 -8.490 1.00 88.56 83 LEU A N 1
ATOM 618 C CA . LEU A 1 83 ? 2.690 12.072 -8.358 1.00 88.56 83 LEU A CA 1
ATOM 619 C C . LEU A 1 83 ? 3.103 10.904 -9.264 1.00 88.56 83 LEU A C 1
ATOM 621 O O . LEU A 1 83 ? 2.638 9.792 -9.022 1.00 88.56 83 LEU A O 1
ATOM 625 N N . PRO A 1 84 ? 3.980 11.123 -10.264 1.00 88.50 84 PRO A N 1
ATOM 626 C CA . PRO A 1 84 ? 4.378 10.070 -11.200 1.00 88.50 84 PRO A CA 1
ATOM 627 C C . PRO A 1 84 ? 5.210 8.961 -10.558 1.00 88.50 84 PRO A C 1
ATOM 629 O O . PRO A 1 84 ? 5.155 7.825 -11.009 1.00 88.50 84 PRO A O 1
ATOM 632 N N . HIS A 1 85 ? 5.986 9.294 -9.520 1.00 94.69 85 HIS A N 1
ATOM 633 C CA . HIS A 1 85 ? 6.869 8.329 -8.876 1.00 94.69 85 HIS A CA 1
ATOM 634 C C . HIS A 1 85 ? 6.059 7.149 -8.307 1.00 94.69 85 HIS A C 1
ATOM 636 O O . HIS A 1 85 ? 5.047 7.403 -7.643 1.00 94.69 85 HIS A O 1
ATOM 642 N N . PRO A 1 86 ? 6.490 5.890 -8.501 1.00 95.00 86 PRO A N 1
ATOM 643 C CA . PRO A 1 86 ? 5.723 4.717 -8.101 1.00 95.00 86 PRO A CA 1
ATOM 644 C C . PRO A 1 86 ? 5.513 4.681 -6.592 1.00 95.00 86 PRO A C 1
ATOM 646 O O . PRO A 1 86 ? 6.451 4.692 -5.788 1.00 95.00 86 PRO A O 1
ATOM 649 N N . HIS A 1 87 ? 4.250 4.687 -6.191 1.00 96.31 87 HIS A N 1
ATOM 650 C CA . HIS A 1 87 ? 3.894 4.698 -4.789 1.00 96.31 87 HIS A CA 1
ATOM 651 C C . HIS A 1 87 ? 2.555 4.026 -4.557 1.00 96.31 87 HIS A C 1
ATOM 653 O O . HIS A 1 87 ? 1.631 4.064 -5.369 1.00 96.31 87 HIS A O 1
ATOM 659 N N . SER A 1 88 ? 2.447 3.493 -3.355 1.00 96.50 88 SER A N 1
ATOM 660 C CA . SER A 1 88 ? 1.235 2.922 -2.813 1.00 96.50 88 SER A CA 1
ATOM 661 C C . SER A 1 88 ? 0.835 3.647 -1.545 1.00 96.50 88 SER A C 1
ATOM 663 O O . SER A 1 88 ? 1.607 4.408 -0.960 1.00 96.50 88 SER A O 1
ATOM 665 N N . GLN A 1 89 ? -0.388 3.416 -1.100 1.00 97.06 89 GLN A N 1
ATOM 666 C CA . GLN A 1 89 ? -0.957 4.074 0.062 1.00 97.06 89 GLN A CA 1
ATOM 667 C C . GLN A 1 89 ? -1.556 3.035 1.000 1.00 97.06 89 GLN A C 1
ATOM 669 O O . GLN A 1 89 ? -2.053 1.995 0.571 1.00 97.06 89 GLN A O 1
ATOM 674 N N . ILE A 1 90 ? -1.506 3.309 2.299 1.00 97.44 90 ILE A N 1
ATOM 675 C CA . ILE A 1 90 ? -2.191 2.514 3.314 1.00 97.44 90 ILE A CA 1
ATOM 676 C C . ILE A 1 90 ? -3.041 3.457 4.151 1.00 97.44 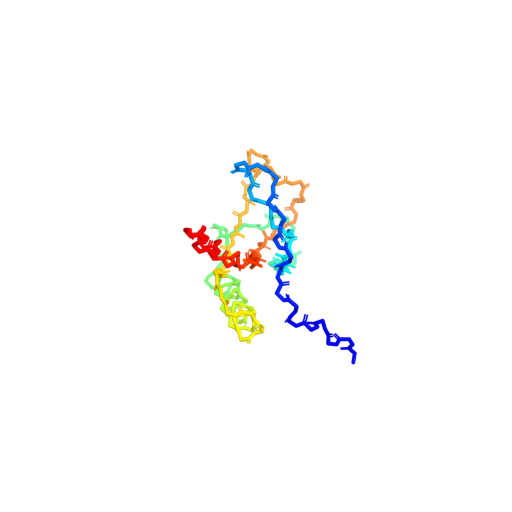90 ILE A C 1
ATOM 678 O O . ILE A 1 90 ? -2.514 4.344 4.823 1.00 97.44 90 ILE A O 1
ATOM 682 N N . ALA A 1 91 ? -4.354 3.247 4.122 1.00 95.12 91 ALA A N 1
ATOM 683 C CA . ALA A 1 91 ? -5.310 3.994 4.923 1.00 95.12 91 ALA A CA 1
ATOM 684 C C . ALA A 1 91 ? -5.874 3.127 6.053 1.00 95.12 91 ALA A C 1
ATOM 686 O O . ALA A 1 91 ? -6.241 1.966 5.864 1.00 95.12 91 ALA A O 1
ATOM 687 N N . VAL A 1 92 ? -5.972 3.723 7.237 1.00 93.88 92 VAL A N 1
ATOM 688 C CA . VAL A 1 92 ? -6.630 3.152 8.414 1.00 93.88 92 VAL A CA 1
ATOM 689 C C . VAL A 1 92 ? -7.630 4.185 8.916 1.00 93.88 92 VAL A C 1
ATOM 691 O O . VAL A 1 92 ? -7.275 5.022 9.756 1.00 93.88 92 VAL A O 1
ATOM 694 N N . PRO A 1 93 ? -8.860 4.194 8.377 1.00 88.94 93 PRO A N 1
ATOM 695 C CA . PRO A 1 93 ? -9.880 5.117 8.840 1.00 88.94 93 PRO A CA 1
ATOM 696 C C . PRO A 1 93 ? -10.247 4.799 10.289 1.00 88.94 93 PRO A C 1
ATOM 698 O O . PRO A 1 93 ? -10.237 3.640 10.721 1.00 88.94 93 PRO A O 1
ATOM 701 N N . HIS A 1 94 ? -10.593 5.827 11.058 1.00 82.50 94 HIS A N 1
ATOM 702 C CA . HIS A 1 94 ? -11.169 5.605 12.372 1.00 82.50 94 HIS A CA 1
ATOM 703 C C . HIS A 1 94 ? -12.486 4.845 12.235 1.00 82.50 94 HIS A C 1
ATOM 705 O O . HIS A 1 94 ? -13.373 5.214 11.464 1.00 82.50 94 HIS A O 1
ATOM 711 N N . ARG A 1 95 ? -12.628 3.780 13.019 1.00 71.25 95 ARG A N 1
ATOM 712 C CA . ARG A 1 95 ? -13.890 3.064 13.124 1.00 71.25 95 ARG A CA 1
ATOM 713 C C . ARG A 1 95 ? -14.846 3.900 13.967 1.00 71.25 95 ARG A C 1
ATOM 715 O O . ARG A 1 95 ? -14.701 3.938 15.184 1.00 71.25 95 ARG A O 1
ATOM 722 N N . ALA A 1 96 ? -15.824 4.532 13.326 1.00 61.38 96 ALA A N 1
ATOM 723 C CA . ALA A 1 96 ? -16.958 5.113 14.033 1.00 61.38 96 ALA A CA 1
ATOM 724 C C . ALA A 1 96 ? -17.612 4.032 14.912 1.00 61.38 96 ALA A C 1
ATOM 726 O O . ALA A 1 96 ? -17.919 2.936 14.427 1.00 61.38 96 ALA A O 1
ATOM 727 N N . ALA A 1 97 ? -17.798 4.311 16.204 1.00 58.88 97 ALA A N 1
ATOM 728 C CA . ALA A 1 97 ? -18.653 3.465 17.025 1.00 58.88 97 ALA A CA 1
ATOM 729 C C . ALA A 1 97 ? -20.090 3.568 16.480 1.00 58.88 97 ALA A C 1
ATOM 731 O O . ALA A 1 97 ? -20.484 4.649 16.030 1.00 58.88 97 ALA A O 1
ATOM 732 N N . PRO A 1 98 ? -20.879 2.478 16.477 1.00 58.28 98 PRO A N 1
ATOM 733 C CA . PRO A 1 98 ? -22.292 2.591 16.141 1.00 58.28 98 PRO A CA 1
ATOM 734 C C . PRO A 1 98 ? -22.952 3.606 17.091 1.00 58.28 98 PRO A C 1
ATOM 736 O O . PRO A 1 98 ? -22.600 3.629 18.276 1.00 58.28 98 PRO A O 1
ATOM 739 N N . PRO A 1 99 ? -23.871 4.458 16.599 1.00 56.56 99 PRO A N 1
ATOM 740 C CA . PRO A 1 99 ? -24.585 5.384 17.468 1.00 56.56 99 PRO A CA 1
ATOM 741 C C . PRO A 1 99 ? -25.284 4.592 18.578 1.00 56.56 99 PRO A C 1
ATOM 743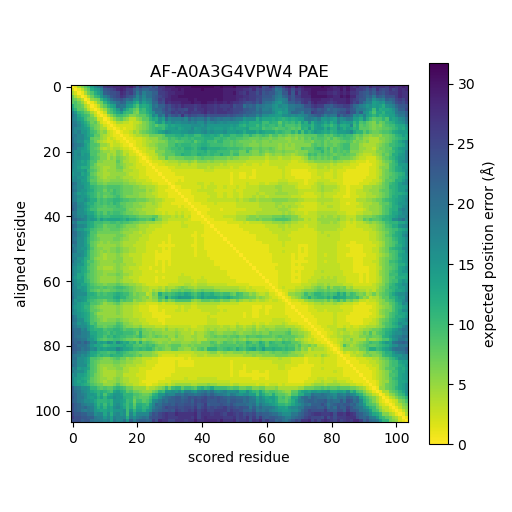 O O . PRO A 1 99 ? -25.835 3.516 18.325 1.00 56.56 99 PRO A O 1
ATOM 746 N N . ALA A 1 100 ? -25.230 5.101 19.812 1.00 59.69 100 ALA A N 1
ATOM 747 C CA . ALA A 1 100 ? -25.962 4.498 20.920 1.00 59.69 100 ALA A CA 1
ATOM 748 C C . ALA A 1 100 ? -27.453 4.406 20.546 1.00 59.69 100 ALA A C 1
ATOM 750 O O . ALA A 1 100 ? -27.967 5.332 19.907 1.00 59.69 100 ALA A O 1
ATOM 751 N N . PRO A 1 101 ? -28.151 3.312 20.902 1.00 58.69 101 PRO A N 1
ATOM 752 C CA . PRO A 1 101 ? -29.580 3.214 20.644 1.00 58.69 101 PRO A CA 1
ATOM 753 C C . PRO A 1 101 ? -30.279 4.417 21.280 1.00 58.69 101 PRO A C 1
ATOM 755 O O . PRO A 1 101 ? -29.990 4.765 22.427 1.00 58.69 101 PRO A O 1
ATOM 758 N N . ALA A 1 102 ? -31.160 5.070 20.520 1.00 59.22 102 ALA A N 1
ATOM 759 C CA . ALA A 1 102 ? -31.941 6.190 21.025 1.00 59.22 102 ALA A CA 1
ATOM 760 C C . ALA A 1 102 ? -32.667 5.747 22.303 1.00 59.22 102 ALA A C 1
ATOM 762 O O . ALA A 1 102 ? -33.363 4.727 22.295 1.00 59.22 102 ALA A O 1
ATOM 763 N N . ALA A 1 103 ? -32.455 6.477 23.400 1.00 55.84 103 ALA A N 1
ATOM 764 C CA . ALA A 1 103 ? -33.193 6.250 24.632 1.00 55.84 103 ALA A CA 1
ATOM 765 C C . ALA A 1 103 ? -34.690 6.393 24.320 1.00 55.84 103 ALA A C 1
ATOM 767 O O . ALA A 1 103 ? -35.104 7.392 23.728 1.00 55.84 103 ALA A O 1
ATOM 768 N N . ARG A 1 104 ? -35.451 5.342 24.632 1.00 44.72 104 ARG A N 1
ATOM 769 C CA . ARG A 1 104 ? -36.911 5.313 24.520 1.00 44.72 104 ARG A CA 1
ATOM 770 C C . ARG A 1 104 ? -37.555 6.178 25.590 1.00 44.72 104 ARG A C 1
ATOM 772 O O . ARG A 1 104 ? -37.018 6.180 26.719 1.00 44.72 104 ARG A O 1
#